Protein AF-A0A3B9DSR5-F1 (afdb_monomer)

Sequence (120 aa):
ERLARHYEIPGITGSGFQRVVYPDDRRRGVLGHGSILAMTSHANRTSPVLRGKWVLEVLLGSPPPPPPPDVPAFEETDEADEGRSLTVRERMEEHRSNPSCSSCHRFIDPIGLALDNYDV

Foldseek 3Di:
DVVCVVLVNPDDDDDDDDDDDRPDDCADDPLRDVVLQVVQQDPAWGDLQSQLQCCCVVVVVHHFDDDDPPDDDLDPCCDDPPNDGDDPVRSVVVVCVPVVSVVRCVRRRVRSVVSRVDID

Secondary structure (DSSP, 8-state):
-HHHHHTT-TT--SSS------SSSS--TTTT-HHHHHHTSBTTB--HHHHHHHIIIIISS-PPPPPPTTPPP-------GGG-PPPHHHHHHHHTTSHHHHHHHHHHHHHHHTTTTS--

Mean predicted aligned error: 6.58 Å

Structure (mmCIF, N/CA/C/O backbone):
data_AF-A0A3B9DSR5-F1
#
_entry.id   AF-A0A3B9DSR5-F1
#
loop_
_atom_site.group_PDB
_atom_site.id
_atom_site.type_symbol
_atom_site.label_atom_id
_atom_site.label_alt_id
_atom_site.label_comp_id
_atom_site.label_asym_id
_atom_site.label_entity_id
_atom_site.label_seq_id
_atom_site.pdbx_PDB_ins_code
_atom_site.Cartn_x
_atom_site.Cartn_y
_atom_site.Cartn_z
_atom_site.occupancy
_atom_site.B_iso_or_equiv
_atom_site.auth_seq_id
_atom_site.auth_comp_id
_atom_site.auth_asym_id
_atom_site.auth_atom_id
_atom_site.pdbx_PDB_model_num
ATOM 1 N N . GLU A 1 1 ? -5.692 2.697 22.928 1.00 90.69 1 GLU A N 1
ATOM 2 C CA . GLU A 1 1 ? -5.940 4.094 22.470 1.00 90.69 1 GLU A CA 1
ATOM 3 C C . GLU A 1 1 ? -5.164 4.561 21.228 1.00 90.69 1 GLU A C 1
ATOM 5 O O . GLU A 1 1 ? -5.789 5.120 20.339 1.00 90.69 1 GLU A O 1
ATOM 10 N N . ARG A 1 2 ? -3.830 4.387 21.125 1.00 90.56 2 ARG A N 1
ATOM 11 C CA . ARG A 1 2 ? -3.034 4.887 19.968 1.00 90.56 2 ARG A CA 1
ATOM 12 C C . ARG A 1 2 ? 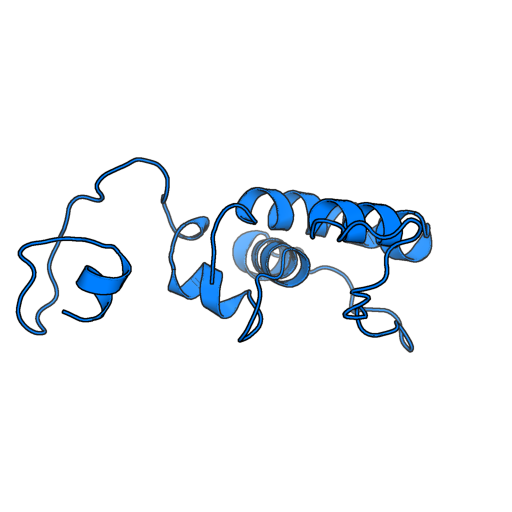-3.610 4.494 18.601 1.00 90.56 2 ARG A C 1
ATOM 14 O O . ARG A 1 2 ? -3.723 5.340 17.728 1.00 90.56 2 ARG A O 1
ATOM 21 N N . LEU A 1 3 ? -4.006 3.230 18.456 1.00 88.81 3 LEU A N 1
ATOM 22 C CA . LEU A 1 3 ? -4.593 2.707 17.223 1.00 88.81 3 LEU A CA 1
ATOM 23 C C . LEU A 1 3 ? -5.925 3.387 16.877 1.00 88.81 3 LEU A C 1
ATOM 25 O O . LEU A 1 3 ? -6.143 3.753 15.733 1.00 88.81 3 LEU A O 1
ATOM 29 N N . ALA A 1 4 ? -6.786 3.610 17.873 1.00 91.56 4 ALA A N 1
ATOM 30 C CA . ALA A 1 4 ? -8.058 4.296 17.669 1.00 91.56 4 ALA A CA 1
ATOM 31 C C . ALA A 1 4 ? -7.849 5.743 17.209 1.00 91.56 4 ALA A C 1
ATOM 33 O O . ALA A 1 4 ? -8.521 6.177 16.287 1.00 91.56 4 ALA A O 1
ATOM 34 N N . ARG A 1 5 ? -6.860 6.452 17.776 1.00 90.75 5 ARG A N 1
ATOM 35 C CA . ARG A 1 5 ? -6.474 7.792 17.304 1.00 90.75 5 ARG A CA 1
ATOM 36 C C . ARG A 1 5 ? -5.967 7.786 15.863 1.00 90.75 5 ARG A C 1
ATOM 38 O O . ARG A 1 5 ? -6.356 8.656 15.103 1.00 90.75 5 ARG A O 1
ATOM 45 N N . HIS A 1 6 ? -5.141 6.808 15.491 1.00 87.12 6 HIS A N 1
ATOM 46 C CA . HIS A 1 6 ? -4.643 6.674 14.118 1.00 87.12 6 HIS A CA 1
ATOM 47 C C . HIS A 1 6 ? -5.774 6.451 13.099 1.00 87.12 6 HIS A C 1
ATOM 49 O O . HIS A 1 6 ? -5.719 6.998 12.007 1.00 87.12 6 HIS A O 1
ATOM 55 N N . TYR A 1 7 ? -6.815 5.699 13.466 1.00 87.56 7 TYR A N 1
ATOM 56 C CA . TYR A 1 7 ? -7.998 5.487 12.621 1.00 87.56 7 TYR A CA 1
ATOM 57 C C . TYR A 1 7 ? -9.134 6.493 12.862 1.00 87.56 7 TYR A C 1
ATOM 59 O O . TYR A 1 7 ? -10.237 6.278 12.365 1.00 87.56 7 TYR A O 1
ATOM 67 N N . GLU A 1 8 ? -8.897 7.551 13.645 1.00 90.25 8 GLU A N 1
ATOM 68 C CA . GLU A 1 8 ? -9.893 8.584 13.972 1.00 90.25 8 GLU A CA 1
ATOM 69 C C . GLU A 1 8 ? -11.193 8.031 14.600 1.00 90.25 8 GLU A C 1
ATOM 71 O O . GLU A 1 8 ? -12.280 8.575 14.417 1.00 90.25 8 GLU A O 1
ATOM 76 N N . ILE A 1 9 ? -11.094 6.945 15.374 1.00 91.06 9 ILE A N 1
ATOM 77 C CA . ILE A 1 9 ? -12.232 6.296 16.041 1.00 91.06 9 ILE A CA 1
ATOM 78 C C . ILE A 1 9 ? -12.410 6.899 17.449 1.00 91.06 9 ILE A C 1
ATOM 80 O O . ILE A 1 9 ? -11.570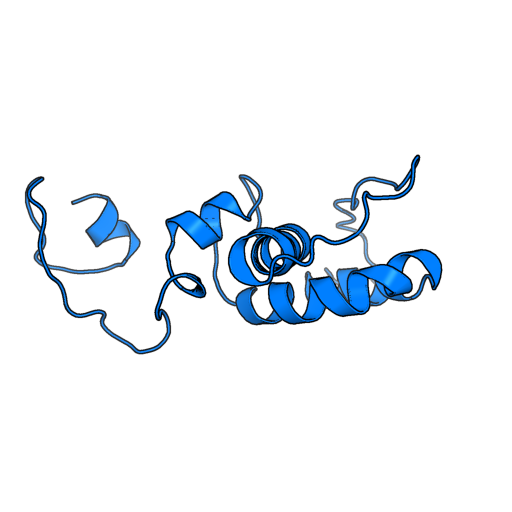 6.655 18.326 1.00 91.06 9 ILE A O 1
ATOM 84 N N . PRO A 1 10 ? -13.486 7.671 17.709 1.00 92.00 10 PRO A N 1
ATOM 85 C CA . PRO A 1 10 ? -13.706 8.316 19.000 1.00 92.00 10 PRO A CA 1
ATOM 86 C C . PRO A 1 10 ? -14.187 7.328 20.073 1.00 92.00 10 PRO A C 1
ATOM 88 O O . PRO A 1 10 ? -14.687 6.245 19.780 1.00 92.00 10 PRO A O 1
ATOM 91 N N . GLY A 1 11 ? -14.072 7.724 21.345 1.00 92.06 11 GLY A N 1
ATOM 92 C CA . GLY A 1 11 ? -14.678 7.000 22.473 1.00 92.06 11 GLY A CA 1
ATOM 93 C C . GLY A 1 11 ? -13.957 5.719 22.913 1.00 92.06 11 GLY A C 1
ATOM 94 O O . GLY A 1 11 ? -14.466 5.007 23.773 1.00 92.06 11 GLY A O 1
ATOM 95 N N . ILE A 1 12 ? -12.777 5.428 22.360 1.00 93.69 12 ILE A N 1
ATOM 96 C CA . ILE A 1 12 ? -11.977 4.247 22.704 1.00 93.69 12 ILE A CA 1
ATOM 97 C C . ILE A 1 12 ? -10.939 4.588 23.772 1.00 93.69 12 ILE A C 1
ATOM 99 O O . ILE A 1 12 ? -9.997 5.340 23.512 1.00 93.69 12 ILE A O 1
ATOM 103 N N . THR A 1 13 ? -11.078 3.981 24.950 1.00 93.88 13 THR A N 1
ATOM 104 C CA . THR A 1 13 ? -10.160 4.133 26.088 1.00 93.88 13 THR A CA 1
ATOM 105 C C . THR A 1 13 ? -9.619 2.785 26.570 1.00 93.88 13 THR A C 1
ATOM 107 O O . THR A 1 13 ? -10.244 1.735 26.389 1.00 93.88 13 THR A O 1
ATOM 110 N N . GLY A 1 14 ? -8.427 2.801 27.171 1.00 93.19 14 GLY A N 1
ATOM 111 C CA . GLY A 1 14 ? -7.773 1.611 27.723 1.00 93.19 14 GLY A CA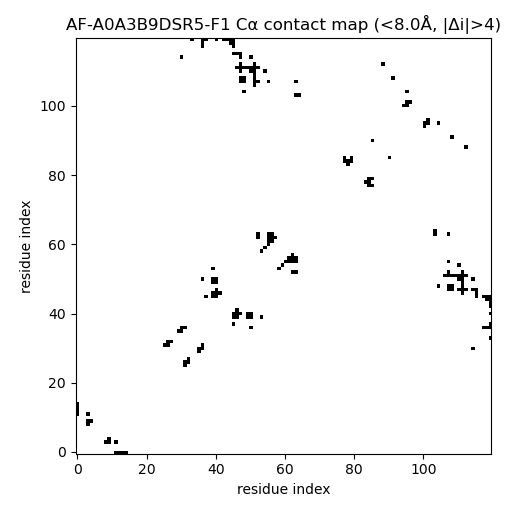 1
ATOM 112 C C . GLY A 1 14 ? -6.983 0.758 26.715 1.00 93.19 14 GLY A C 1
ATOM 113 O O . GLY A 1 14 ? -6.693 1.162 25.578 1.00 93.19 14 GLY A O 1
ATOM 114 N N . SER A 1 15 ? -6.568 -0.425 27.183 1.00 90.25 15 SER A N 1
ATOM 115 C CA . SER A 1 15 ? -5.675 -1.368 26.484 1.00 90.25 15 SER A CA 1
ATOM 116 C C . SER A 1 15 ? -6.328 -2.700 26.097 1.00 90.25 15 SER A C 1
ATOM 118 O O . SER A 1 15 ? -5.691 -3.513 25.431 1.00 90.25 15 SER A O 1
ATOM 120 N N . GLY A 1 16 ? -7.577 -2.938 26.507 1.00 93.00 16 GLY A N 1
ATOM 121 C CA . GLY A 1 16 ? -8.305 -4.160 26.172 1.00 93.00 16 GLY A CA 1
ATOM 122 C C . GLY A 1 16 ? -8.625 -4.262 24.680 1.00 93.00 16 GLY A C 1
ATOM 123 O O . GLY A 1 16 ? -8.764 -3.253 23.987 1.00 93.00 16 GLY A O 1
ATOM 124 N N . PHE A 1 17 ? -8.773 -5.491 24.185 1.00 91.81 17 PHE A N 1
ATOM 125 C CA . PHE A 1 17 ? -9.262 -5.731 22.830 1.00 91.81 17 PHE A CA 1
ATOM 126 C C . PHE A 1 17 ? -10.742 -5.348 22.737 1.00 91.81 17 PHE A C 1
ATOM 128 O O . PHE A 1 17 ? -11.556 -5.790 23.547 1.00 91.81 17 PHE A O 1
ATOM 135 N N . GLN A 1 18 ? -11.091 -4.518 21.757 1.00 91.50 18 GLN A N 1
ATOM 136 C CA . GLN A 1 18 ? -12.436 -3.972 21.602 1.00 91.50 18 GLN A CA 1
ATOM 137 C C . GLN A 1 18 ? -12.889 -4.100 20.153 1.00 91.50 18 GLN A C 1
ATOM 139 O O . GLN A 1 18 ? -12.157 -3.761 19.223 1.00 91.50 18 GLN A O 1
ATOM 144 N N . ARG A 1 19 ? -14.121 -4.580 19.965 1.00 91.56 19 ARG A N 1
ATOM 145 C CA . ARG A 1 19 ? -14.764 -4.598 18.653 1.00 91.56 19 ARG A CA 1
ATOM 146 C C . ARG A 1 19 ? -15.322 -3.211 18.353 1.00 91.56 19 ARG A C 1
ATOM 148 O O . ARG A 1 19 ? -16.095 -2.681 19.145 1.00 91.56 19 ARG A O 1
ATOM 155 N N . VAL A 1 20 ? -14.982 -2.681 17.186 1.00 90.12 20 VAL A N 1
ATOM 156 C CA . VAL A 1 20 ? -15.467 -1.392 16.682 1.00 90.12 20 VAL A CA 1
ATOM 157 C C . VAL A 1 20 ? -16.061 -1.569 15.291 1.00 90.12 20 VAL A C 1
ATOM 159 O O . VAL A 1 20 ? -15.683 -2.485 14.560 1.00 90.12 20 VAL A O 1
ATOM 162 N N . VAL A 1 21 ? -17.005 -0.703 14.934 1.00 88.38 21 VAL A N 1
ATOM 163 C CA . VAL A 1 21 ? -17.506 -0.591 13.562 1.00 88.38 21 VAL A CA 1
ATOM 164 C C . VAL A 1 21 ? -16.632 0.431 12.845 1.00 88.38 21 VAL A C 1
ATOM 166 O O . VAL A 1 21 ? -16.409 1.519 13.372 1.00 88.38 21 VAL A O 1
ATOM 169 N N . TYR A 1 22 ? -16.103 0.068 11.677 1.00 86.50 22 TYR A N 1
ATOM 170 C CA . TYR A 1 22 ? -15.328 1.001 10.863 1.00 86.50 22 TYR A CA 1
ATOM 171 C C . TYR A 1 22 ? -16.281 2.032 10.228 1.00 86.50 22 TYR A C 1
ATOM 173 O O . TYR A 1 22 ? -17.373 1.643 9.812 1.00 86.50 22 TYR A O 1
ATOM 181 N N . PRO A 1 23 ? -15.923 3.327 10.173 1.00 85.44 23 PRO A N 1
ATOM 182 C CA . PRO A 1 23 ? -16.853 4.391 9.776 1.00 85.44 23 PRO A CA 1
ATOM 183 C C . PRO A 1 23 ? -17.294 4.344 8.306 1.00 85.44 23 PRO A C 1
ATOM 185 O O . PRO A 1 23 ? -18.299 4.956 7.956 1.00 85.44 23 PRO A O 1
ATOM 188 N N . ASP A 1 24 ? -16.554 3.645 7.446 1.00 87.25 24 ASP A N 1
ATOM 189 C CA . ASP A 1 24 ? -16.815 3.578 6.011 1.00 87.25 24 ASP A CA 1
ATOM 190 C C . ASP A 1 24 ? -16.341 2.256 5.385 1.00 87.25 24 ASP A C 1
ATOM 192 O O . ASP A 1 24 ? -15.837 1.351 6.051 1.00 87.25 24 ASP A O 1
ATOM 196 N N . ASP A 1 25 ? -16.492 2.165 4.068 1.00 86.75 25 ASP A N 1
ATOM 197 C CA . ASP A 1 25 ? -16.145 0.989 3.278 1.00 86.75 25 ASP A CA 1
ATOM 198 C C . ASP A 1 25 ? -14.742 1.061 2.663 1.00 86.75 25 ASP A C 1
ATOM 200 O O . ASP A 1 25 ? -14.363 0.167 1.901 1.00 86.75 25 ASP A O 1
ATOM 204 N N . ARG A 1 26 ? -13.958 2.103 2.986 1.00 85.50 26 ARG A N 1
ATOM 205 C CA . ARG A 1 26 ? -12.636 2.323 2.388 1.00 85.50 26 ARG A CA 1
ATOM 206 C C . ARG A 1 26 ? -11.647 1.253 2.798 1.00 85.50 26 ARG A C 1
ATOM 208 O O . ARG A 1 26 ? -10.706 1.054 2.063 1.00 85.50 26 ARG A O 1
ATOM 215 N N . ARG A 1 27 ? -11.790 0.586 3.945 1.00 87.00 27 ARG A N 1
ATOM 216 C CA . ARG A 1 27 ? -10.865 -0.480 4.374 1.00 87.00 27 ARG A CA 1
ATOM 217 C C . ARG A 1 27 ? -11.627 -1.766 4.621 1.00 87.00 27 ARG A C 1
ATOM 219 O O . ARG A 1 27 ? -12.535 -1.816 5.446 1.00 87.00 27 ARG A O 1
ATOM 226 N N . ARG A 1 28 ? -11.240 -2.830 3.916 1.00 86.25 28 ARG A N 1
ATOM 227 C CA . ARG A 1 28 ? -11.848 -4.156 4.056 1.00 86.25 28 ARG A CA 1
ATOM 228 C C . ARG A 1 28 ? -10.792 -5.254 3.972 1.00 86.25 28 ARG A C 1
ATOM 230 O O . ARG A 1 28 ? -9.867 -5.188 3.164 1.00 86.25 28 ARG A O 1
ATOM 237 N N . GLY A 1 29 ? -10.975 -6.286 4.793 1.00 90.19 29 GLY A N 1
ATOM 238 C CA . GLY A 1 29 ? -10.140 -7.486 4.789 1.00 90.19 29 GLY A CA 1
ATOM 239 C C . GLY A 1 29 ? -8.660 -7.215 5.068 1.00 90.19 29 GLY A C 1
ATOM 240 O O . GLY A 1 29 ? -8.286 -6.210 5.667 1.00 90.19 29 GLY A O 1
ATOM 241 N N . VAL A 1 30 ? -7.816 -8.146 4.623 1.00 92.69 30 VAL A N 1
ATOM 242 C CA . VAL A 1 30 ? -6.363 -8.111 4.853 1.00 92.69 30 VAL A CA 1
ATOM 243 C C . VAL A 1 30 ? -5.683 -6.998 4.048 1.00 92.69 30 VAL A C 1
ATOM 245 O O . VAL A 1 30 ? -4.775 -6.350 4.555 1.00 92.69 30 VAL A O 1
ATOM 248 N N . LEU A 1 31 ? -6.155 -6.727 2.826 1.00 91.50 31 LEU A N 1
ATOM 249 C CA . LEU A 1 31 ? -5.564 -5.716 1.940 1.00 91.50 31 LEU A CA 1
ATOM 250 C C . LEU A 1 31 ? -5.761 -4.279 2.446 1.00 91.50 31 LEU A C 1
ATOM 252 O O . LEU A 1 31 ? -4.932 -3.422 2.172 1.00 91.50 31 LEU A O 1
ATOM 256 N N . GLY A 1 32 ? -6.832 -4.018 3.203 1.00 89.88 32 GLY A N 1
ATOM 257 C CA . GLY A 1 32 ? -7.075 -2.721 3.841 1.00 89.88 32 GLY A CA 1
ATOM 258 C C . GLY A 1 32 ? -6.485 -2.589 5.249 1.00 89.88 32 GLY A C 1
ATOM 259 O O . GLY A 1 32 ? -6.736 -1.585 5.914 1.00 89.88 32 GLY A O 1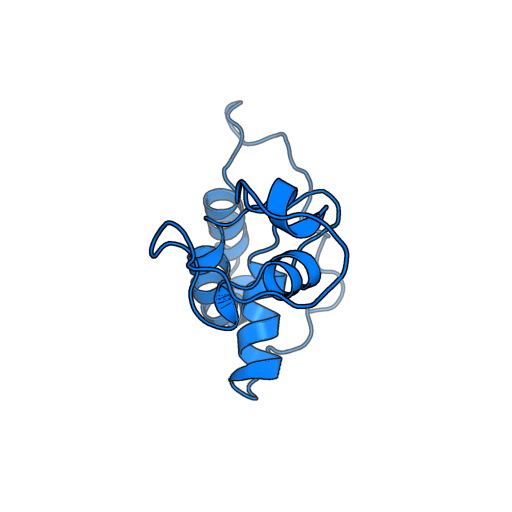
ATOM 260 N N . HIS A 1 33 ? -5.764 -3.598 5.748 1.00 90.25 33 HIS A N 1
ATOM 261 C CA . HIS A 1 33 ? -5.264 -3.607 7.120 1.00 90.25 33 HIS A CA 1
ATOM 262 C C . HIS A 1 33 ? -3.989 -2.759 7.251 1.00 90.25 33 HIS A C 1
ATOM 264 O O . HIS A 1 33 ? -2.994 -3.030 6.580 1.00 90.25 33 HIS A O 1
ATOM 270 N N . GLY A 1 34 ? -3.975 -1.779 8.165 1.00 89.38 34 GLY A N 1
ATOM 271 C CA . GLY A 1 34 ? -2.866 -0.819 8.293 1.00 89.38 34 GLY A CA 1
ATOM 272 C C . GLY A 1 34 ? -1.493 -1.459 8.511 1.00 89.38 34 GLY A C 1
ATOM 273 O O . GLY A 1 34 ? -0.518 -1.016 7.926 1.00 89.38 34 GLY A O 1
ATOM 274 N N . SER A 1 35 ? -1.397 -2.561 9.265 1.00 90.19 35 SER A N 1
ATOM 275 C CA . SER A 1 35 ? -0.109 -3.264 9.418 1.00 90.19 35 SER A CA 1
ATOM 276 C C . SER A 1 35 ? 0.415 -3.886 8.122 1.00 90.19 35 SER A C 1
ATOM 278 O O . SER A 1 35 ? 1.627 -3.953 7.950 1.00 90.19 35 SER A O 1
ATOM 280 N N . ILE A 1 36 ? -0.464 -4.344 7.223 1.00 93.69 36 ILE A N 1
ATOM 281 C CA . ILE A 1 36 ? -0.057 -4.886 5.921 1.00 93.69 36 ILE A CA 1
ATOM 282 C C . ILE A 1 36 ? 0.387 -3.738 5.021 1.00 93.69 36 ILE A C 1
ATOM 284 O O . ILE A 1 36 ? 1.461 -3.810 4.428 1.00 93.69 36 ILE A O 1
ATOM 288 N N . LEU A 1 37 ? -0.389 -2.653 4.985 1.00 92.31 37 LEU A N 1
ATOM 289 C CA . LEU A 1 37 ? -0.060 -1.446 4.226 1.00 92.31 37 LEU A CA 1
ATOM 290 C C . LEU A 1 37 ? 1.287 -0.846 4.666 1.00 92.31 37 LEU A C 1
ATOM 292 O O . LEU A 1 37 ? 2.121 -0.549 3.814 1.00 92.31 37 LEU A O 1
ATOM 296 N N . ALA A 1 38 ? 1.544 -0.766 5.974 1.00 91.50 38 ALA A N 1
ATOM 297 C CA . ALA A 1 38 ? 2.804 -0.273 6.530 1.00 91.50 38 ALA A CA 1
ATOM 298 C C . ALA A 1 38 ? 3.981 -1.232 6.269 1.00 91.50 38 ALA A C 1
ATOM 300 O O . ALA A 1 38 ? 5.041 -0.799 5.829 1.00 91.50 38 ALA A O 1
ATOM 301 N N . MET A 1 39 ? 3.798 -2.543 6.481 1.00 93.56 39 MET A N 1
ATOM 302 C CA . MET A 1 39 ? 4.831 -3.564 6.223 1.00 93.56 39 MET A CA 1
ATOM 303 C C . MET A 1 39 ? 5.286 -3.583 4.759 1.00 93.56 39 MET A C 1
ATOM 305 O O . MET A 1 39 ? 6.433 -3.907 4.465 1.00 93.56 39 MET A O 1
ATOM 309 N N . THR A 1 40 ? 4.379 -3.254 3.844 1.00 94.06 40 THR A N 1
ATOM 310 C CA . THR A 1 40 ? 4.618 -3.260 2.395 1.00 94.06 40 THR A CA 1
ATOM 311 C C . THR A 1 40 ? 4.958 -1.872 1.846 1.00 94.06 40 THR A C 1
ATOM 313 O O . THR A 1 40 ? 4.843 -1.629 0.648 1.00 94.06 40 THR A O 1
ATOM 316 N N . SER A 1 41 ? 5.390 -0.957 2.712 1.00 91.25 41 SER A N 1
ATOM 317 C CA . SER A 1 41 ? 5.805 0.402 2.362 1.00 91.25 41 SER A CA 1
ATOM 318 C C . SER A 1 41 ? 7.221 0.688 2.873 1.00 91.25 41 SER A C 1
ATOM 320 O O . SER A 1 41 ? 7.791 -0.083 3.647 1.00 91.25 41 SER A O 1
ATOM 322 N N . HIS A 1 42 ? 7.815 1.792 2.422 1.00 88.25 42 HIS A N 1
ATOM 323 C CA . HIS A 1 42 ? 9.040 2.318 3.022 1.00 88.25 42 HIS A CA 1
ATOM 324 C C . HIS A 1 42 ? 8.698 3.186 4.240 1.00 88.25 42 HIS A C 1
ATOM 326 O O . HIS A 1 42 ? 7.552 3.582 4.431 1.00 88.25 42 HIS A O 1
ATOM 332 N N . ALA A 1 43 ? 9.700 3.524 5.055 1.00 85.38 43 ALA A N 1
ATOM 333 C CA . ALA A 1 43 ? 9.492 4.309 6.274 1.00 85.38 43 ALA A CA 1
ATOM 334 C C . ALA A 1 43 ? 8.887 5.706 6.023 1.00 85.38 43 ALA A C 1
ATOM 336 O O . ALA A 1 43 ? 8.225 6.247 6.901 1.00 85.38 43 ALA A O 1
ATOM 337 N N . ASN A 1 44 ? 9.132 6.288 4.846 1.00 82.69 44 ASN A N 1
ATOM 338 C CA . ASN A 1 44 ? 8.736 7.650 4.482 1.00 82.69 44 ASN A CA 1
ATOM 339 C C . ASN A 1 44 ? 7.770 7.726 3.286 1.00 82.69 44 ASN A C 1
ATOM 341 O O . ASN A 1 44 ? 7.389 8.830 2.907 1.00 82.69 44 ASN A O 1
ATOM 345 N N . ARG A 1 45 ? 7.414 6.598 2.652 1.00 82.62 45 ARG A N 1
ATOM 346 C CA . ARG A 1 45 ? 6.578 6.585 1.439 1.00 82.62 45 ARG A CA 1
ATOM 347 C C . ARG A 1 45 ? 5.919 5.233 1.187 1.00 82.62 45 ARG A C 1
ATOM 349 O O . ARG A 1 45 ? 6.454 4.188 1.565 1.00 82.62 45 ARG A O 1
ATOM 356 N N . THR A 1 46 ? 4.803 5.249 0.463 1.00 87.75 46 THR A N 1
ATOM 357 C CA . THR A 1 46 ? 4.170 4.033 -0.062 1.00 87.75 46 THR A CA 1
ATOM 358 C C . THR A 1 46 ? 5.083 3.329 -1.073 1.00 87.75 46 THR A C 1
ATOM 360 O O . THR A 1 46 ? 6.019 3.914 -1.624 1.00 87.75 46 THR A O 1
ATOM 363 N N . SER A 1 47 ? 4.847 2.036 -1.303 1.00 90.69 47 SER A N 1
ATOM 364 C CA . SER A 1 47 ? 5.565 1.275 -2.330 1.00 90.69 47 SER A CA 1
ATOM 365 C C . SER A 1 47 ? 4.620 0.321 -3.057 1.00 90.69 47 SER A C 1
ATOM 367 O O . SER A 1 47 ? 4.390 -0.801 -2.594 1.00 90.69 47 SER A O 1
ATOM 369 N N . PRO A 1 48 ? 4.072 0.726 -4.217 1.00 91.25 48 PRO A N 1
ATOM 370 C CA . PRO A 1 48 ? 3.256 -0.160 -5.043 1.00 91.25 48 PRO A CA 1
ATOM 371 C C . PRO A 1 48 ? 3.989 -1.452 -5.416 1.00 91.25 48 PRO A C 1
ATOM 373 O O . PRO A 1 48 ? 3.394 -2.525 -5.409 1.00 91.25 48 PRO A O 1
ATOM 376 N N . VAL A 1 49 ? 5.297 -1.380 -5.668 1.00 91.44 49 VAL A N 1
ATOM 377 C CA . VAL A 1 49 ? 6.104 -2.555 -6.020 1.00 91.44 49 VAL A CA 1
ATOM 378 C C . VAL A 1 49 ? 6.145 -3.563 -4.867 1.00 91.44 49 VAL A C 1
ATOM 380 O O . VAL A 1 49 ? 5.874 -4.746 -5.079 1.00 91.44 49 VAL A O 1
ATOM 383 N N . LEU A 1 50 ? 6.418 -3.115 -3.634 1.00 92.56 50 LEU A N 1
ATOM 384 C CA . LEU A 1 50 ? 6.437 -4.003 -2.465 1.00 92.56 50 LEU A CA 1
ATOM 385 C C . LEU A 1 50 ? 5.038 -4.535 -2.125 1.00 92.56 50 LEU A C 1
ATOM 387 O O . LEU A 1 50 ? 4.905 -5.719 -1.812 1.00 92.56 50 LEU A O 1
ATOM 391 N N . ARG A 1 51 ? 3.995 -3.704 -2.251 1.00 94.38 51 ARG A N 1
ATOM 392 C CA . ARG A 1 51 ? 2.587 -4.113 -2.080 1.00 94.38 51 ARG A CA 1
ATOM 393 C C . ARG A 1 51 ? 2.194 -5.207 -3.068 1.00 94.38 51 ARG A C 1
ATOM 395 O O . ARG A 1 51 ? 1.717 -6.265 -2.661 1.00 94.38 51 ARG A O 1
ATOM 402 N N . GLY A 1 52 ? 2.430 -4.976 -4.358 1.00 94.75 52 GLY A N 1
ATOM 403 C CA . GLY A 1 52 ? 2.120 -5.931 -5.421 1.00 94.75 52 GLY A CA 1
ATOM 404 C C . GLY A 1 52 ? 2.895 -7.237 -5.261 1.00 94.75 52 GLY A C 1
ATOM 405 O O . GLY A 1 52 ? 2.306 -8.317 -5.336 1.00 94.75 52 GLY A O 1
ATOM 406 N N . LYS A 1 53 ? 4.196 -7.146 -4.949 1.00 95.06 53 LYS A N 1
ATOM 407 C CA . LYS A 1 53 ? 5.038 -8.312 -4.660 1.00 95.06 53 LYS A CA 1
ATOM 408 C C . 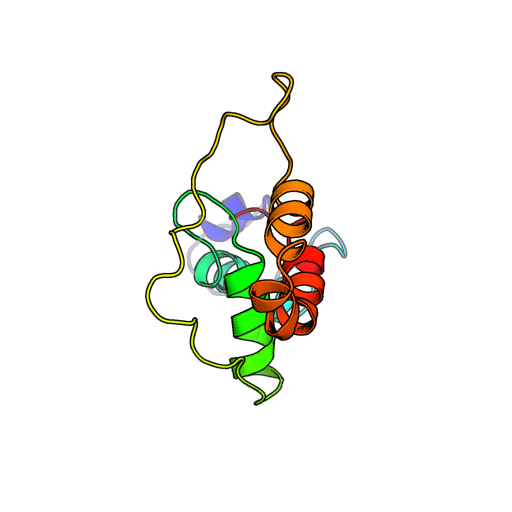LYS A 1 53 ? 4.473 -9.128 -3.500 1.00 95.06 53 LYS A C 1
ATOM 410 O O . LYS A 1 53 ? 4.343 -10.339 -3.634 1.00 95.06 53 LYS A O 1
ATOM 415 N N . TRP A 1 54 ? 4.121 -8.481 -2.388 1.00 96.25 54 TRP A N 1
ATOM 416 C CA . TRP A 1 54 ? 3.583 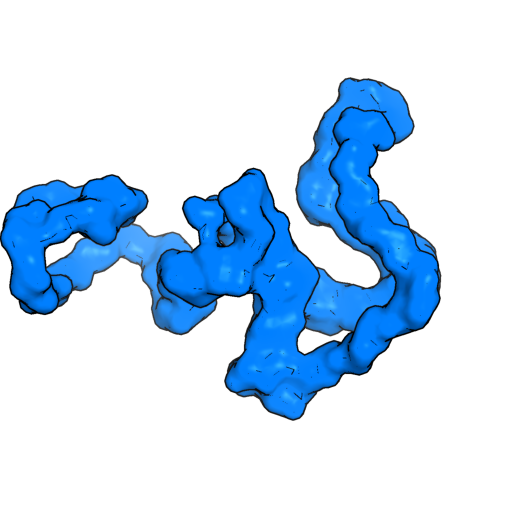-9.169 -1.215 1.00 96.25 54 TRP A CA 1
ATOM 417 C C . TRP A 1 54 ? 2.288 -9.919 -1.537 1.00 96.25 54 TRP A C 1
ATOM 419 O O . TRP A 1 54 ? 2.136 -11.066 -1.130 1.00 96.25 54 TRP A O 1
ATOM 429 N N . VAL A 1 55 ? 1.384 -9.328 -2.324 1.00 96.12 55 VAL A N 1
ATOM 430 C CA . VAL A 1 55 ? 0.162 -10.024 -2.763 1.00 96.12 55 VAL A CA 1
ATOM 431 C C . VAL A 1 55 ? 0.502 -11.252 -3.612 1.00 96.12 55 VAL A C 1
ATOM 433 O O . VAL A 1 55 ? -0.017 -12.338 -3.352 1.00 96.12 55 VAL A O 1
ATOM 436 N N . LEU A 1 56 ? 1.383 -11.102 -4.602 1.00 96.00 56 LEU A N 1
ATOM 437 C CA . LEU A 1 56 ? 1.791 -12.199 -5.484 1.00 96.00 56 LEU A CA 1
ATOM 438 C C . LEU A 1 56 ? 2.456 -13.349 -4.716 1.00 96.00 56 LEU A C 1
ATOM 440 O O . LEU A 1 56 ? 2.144 -14.515 -4.946 1.00 96.00 56 LEU A O 1
ATOM 444 N N . GLU A 1 57 ? 3.343 -13.019 -3.784 1.00 95.94 57 GLU A N 1
ATOM 445 C CA . GLU A 1 57 ? 4.126 -13.981 -3.013 1.00 95.94 57 GLU A CA 1
ATOM 446 C C . GLU A 1 57 ? 3.303 -14.644 -1.902 1.00 95.94 57 GLU A C 1
ATOM 448 O O . GLU A 1 57 ? 3.250 -15.869 -1.818 1.00 95.94 57 GLU A O 1
ATOM 453 N N . VAL A 1 58 ? 2.635 -13.847 -1.067 1.00 96.62 58 VAL A N 1
ATO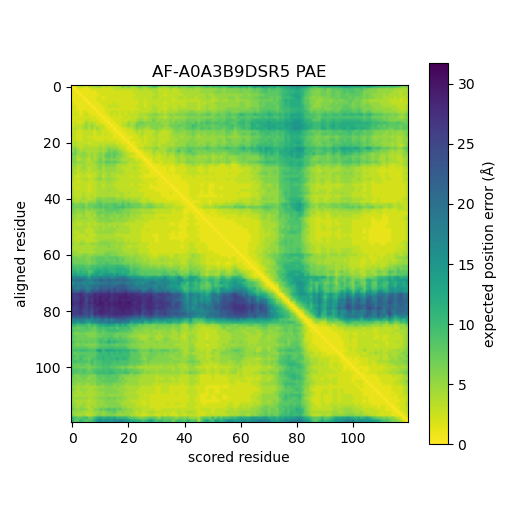M 454 C CA . VAL A 1 58 ? 2.010 -14.323 0.176 1.00 96.62 58 VAL A CA 1
ATOM 455 C C . VAL A 1 58 ? 0.579 -14.799 -0.044 1.00 96.62 58 VAL A C 1
ATOM 457 O O . VAL A 1 58 ? 0.154 -15.755 0.602 1.00 96.62 58 VAL A O 1
ATOM 460 N N . LEU A 1 59 ? -0.176 -14.155 -0.940 1.00 95.50 59 LEU A N 1
ATOM 461 C CA . LEU A 1 59 ? -1.580 -14.510 -1.172 1.00 95.50 59 LEU A CA 1
ATOM 462 C C . LEU A 1 59 ? -1.768 -15.430 -2.379 1.00 95.50 59 LEU A C 1
ATOM 464 O O . LEU A 1 59 ? -2.616 -16.317 -2.331 1.00 95.50 59 LEU A O 1
ATOM 468 N N . LEU A 1 60 ? -1.005 -15.218 -3.455 1.00 95.88 60 LEU A N 1
ATOM 469 C CA . LEU A 1 60 ? -1.200 -15.930 -4.726 1.00 95.88 60 LEU A CA 1
ATOM 470 C C . LEU A 1 60 ? -0.184 -17.055 -4.975 1.00 95.88 60 LEU A C 1
ATOM 472 O O . LEU A 1 60 ? -0.321 -17.783 -5.958 1.00 95.88 60 LEU A O 1
ATOM 476 N N . GLY A 1 61 ? 0.833 -17.207 -4.120 1.00 96.19 61 GLY A N 1
ATOM 477 C CA . GLY A 1 61 ? 1.847 -18.262 -4.244 1.00 96.19 61 GLY A CA 1
ATOM 478 C C . GLY A 1 61 ? 2.637 -18.215 -5.557 1.00 96.19 61 GLY A C 1
ATOM 479 O O . GLY A 1 61 ? 3.156 -19.233 -6.005 1.00 96.19 61 GLY A O 1
ATOM 480 N N . SER A 1 62 ? 2.696 -17.045 -6.192 1.00 94.94 62 SER A N 1
ATOM 481 C CA . SER A 1 62 ? 3.317 -16.816 -7.498 1.00 94.94 62 SER A CA 1
ATOM 482 C C . SER A 1 62 ? 4.321 -15.666 -7.389 1.00 94.94 62 SER A C 1
ATOM 484 O O . SER A 1 62 ? 4.086 -14.596 -7.955 1.00 94.94 62 SER A O 1
ATOM 486 N N . PRO A 1 63 ? 5.410 -15.835 -6.611 1.00 93.00 63 PRO A N 1
ATOM 487 C CA . PRO A 1 63 ? 6.359 -14.758 -6.367 1.00 93.00 63 PRO A CA 1
ATOM 488 C C . PRO A 1 63 ? 6.961 -14.261 -7.690 1.00 93.00 63 PRO A C 1
ATOM 490 O O . PRO A 1 63 ? 7.302 -15.079 -8.552 1.00 93.00 63 PRO A O 1
ATOM 493 N N . PRO A 1 64 ? 7.110 -12.936 -7.874 1.00 89.06 64 PRO A N 1
ATOM 494 C CA . PRO A 1 64 ? 7.809 -12.415 -9.039 1.00 89.06 64 PRO A CA 1
ATOM 495 C C . PRO A 1 64 ? 9.278 -12.876 -9.026 1.00 89.06 64 PRO A C 1
ATOM 497 O O . PRO A 1 64 ? 9.831 -13.137 -7.950 1.00 89.06 64 PRO A O 1
ATOM 500 N N . PRO A 1 65 ? 9.932 -12.970 -10.198 1.00 87.31 65 PRO A N 1
ATOM 501 C CA . PRO A 1 65 ? 11.347 -13.316 -10.260 1.00 87.31 65 PRO A CA 1
ATOM 502 C C . PRO A 1 65 ? 12.193 -12.281 -9.498 1.00 87.31 65 PRO A C 1
ATOM 504 O O . PRO A 1 65 ? 11.768 -11.131 -9.337 1.00 87.31 65 PRO A O 1
ATOM 507 N N . PRO A 1 66 ? 13.391 -12.666 -9.022 1.00 84.12 66 PRO A N 1
ATOM 508 C CA . PRO A 1 66 ? 14.295 -11.719 -8.384 1.00 84.12 66 PRO A CA 1
ATOM 509 C C . PRO A 1 66 ? 14.635 -10.570 -9.349 1.00 84.12 66 PRO A C 1
ATOM 511 O O . PRO A 1 66 ? 14.689 -10.792 -10.564 1.00 84.12 66 PRO A O 1
ATOM 514 N N . PRO A 1 67 ? 14.868 -9.350 -8.831 1.00 79.56 67 PRO A N 1
ATOM 515 C CA . PRO A 1 67 ? 15.278 -8.235 -9.670 1.00 79.56 67 PRO A CA 1
ATOM 516 C C . PRO A 1 67 ? 16.601 -8.572 -10.382 1.00 79.56 67 PRO A C 1
ATOM 518 O O . PRO A 1 67 ? 17.457 -9.234 -9.783 1.00 79.56 67 PRO A O 1
ATOM 521 N N . PRO A 1 68 ? 16.788 -8.134 -11.640 1.00 79.94 68 PRO A N 1
ATOM 522 C CA . PRO A 1 68 ? 18.072 -8.251 -12.321 1.00 79.94 68 PRO A CA 1
ATOM 523 C C . PRO A 1 68 ? 19.218 -7.624 -11.503 1.00 79.94 68 PRO A C 1
ATOM 525 O O . PRO A 1 68 ? 18.980 -6.689 -10.732 1.00 79.94 68 PRO A O 1
ATOM 528 N N . PRO A 1 69 ? 20.463 -8.111 -11.660 1.00 74.62 69 PRO A N 1
ATOM 529 C CA . PRO A 1 69 ? 21.625 -7.417 -11.114 1.00 74.62 69 PRO A CA 1
ATOM 530 C C . PRO A 1 69 ? 21.734 -6.011 -11.729 1.00 74.62 69 PRO A C 1
ATOM 532 O O . PRO A 1 69 ? 21.313 -5.796 -12.864 1.00 74.62 69 PRO A O 1
ATOM 535 N N . ASP A 1 70 ? 22.282 -5.063 -10.967 1.00 69.69 70 ASP A N 1
ATOM 536 C CA . ASP A 1 70 ? 22.559 -3.682 -11.397 1.00 69.69 70 ASP A CA 1
ATOM 537 C C . ASP A 1 70 ? 21.336 -2.836 -11.802 1.00 69.69 70 ASP A C 1
ATOM 539 O O . ASP A 1 70 ? 21.464 -1.854 -12.534 1.00 69.69 70 ASP A O 1
ATOM 543 N N . VAL A 1 71 ? 20.137 -3.163 -11.301 1.00 65.81 71 VAL A N 1
ATOM 544 C CA . VAL A 1 71 ? 18.986 -2.257 -11.432 1.00 65.81 71 VAL A CA 1
ATOM 545 C C . VAL A 1 71 ? 19.235 -1.025 -10.556 1.00 65.81 71 VAL A C 1
ATOM 547 O O . VAL A 1 71 ? 19.415 -1.184 -9.343 1.00 65.81 71 VAL A O 1
ATOM 550 N N . PRO A 1 72 ? 19.245 0.196 -11.126 1.00 63.59 72 PRO A N 1
ATOM 551 C CA . PRO A 1 72 ? 19.385 1.407 -10.332 1.00 63.59 72 PRO A CA 1
ATOM 552 C C . PRO A 1 72 ? 18.259 1.466 -9.298 1.00 63.59 72 PRO A C 1
ATOM 554 O O . PRO A 1 72 ? 17.114 1.097 -9.579 1.00 63.59 72 PRO A O 1
ATOM 557 N N . ALA A 1 73 ? 18.585 1.913 -8.083 1.00 60.91 73 ALA A N 1
ATOM 558 C CA . ALA A 1 73 ? 17.552 2.226 -7.108 1.00 60.91 73 ALA A CA 1
ATOM 559 C C . ALA A 1 73 ? 16.570 3.206 -7.756 1.00 60.91 73 ALA A C 1
ATOM 561 O O . ALA A 1 73 ? 16.986 4.063 -8.529 1.00 60.91 73 ALA A O 1
ATOM 562 N N . PHE A 1 74 ? 15.277 3.061 -7.462 1.00 59.09 74 PHE A N 1
ATOM 563 C CA . PHE A 1 74 ? 14.277 4.011 -7.935 1.00 59.09 74 PHE A CA 1
ATOM 564 C C . PHE A 1 74 ? 14.656 5.380 -7.376 1.00 59.09 74 PHE A C 1
ATOM 566 O O . PHE A 1 74 ? 14.476 5.620 -6.175 1.00 59.09 74 PHE A O 1
ATOM 573 N N . GLU A 1 75 ? 15.279 6.204 -8.217 1.00 51.53 75 GLU A N 1
ATOM 574 C CA . GLU A 1 75 ? 15.811 7.485 -7.802 1.00 51.53 75 GLU A CA 1
ATOM 575 C C . GLU A 1 75 ? 14.648 8.311 -7.249 1.00 51.53 75 GLU A C 1
ATOM 577 O O . GLU A 1 75 ? 13.525 8.306 -7.766 1.00 51.53 75 GLU A O 1
ATOM 582 N N . GLU A 1 76 ? 14.901 8.998 -6.142 1.00 50.56 76 GLU A N 1
ATOM 583 C CA . GLU A 1 76 ? 14.104 10.153 -5.746 1.00 50.56 76 GLU A CA 1
ATOM 584 C C . GLU A 1 76 ? 14.432 11.279 -6.732 1.00 50.56 76 GLU A C 1
ATOM 586 O O . GLU A 1 76 ? 15.036 12.281 -6.374 1.00 50.56 76 GLU A O 1
ATOM 591 N N . THR A 1 77 ? 14.126 11.084 -8.016 1.00 45.44 77 THR A N 1
ATOM 592 C CA . THR A 1 77 ? 14.197 12.163 -8.995 1.00 45.44 77 THR A CA 1
ATOM 593 C C . THR A 1 77 ? 13.003 13.062 -8.720 1.00 45.44 77 THR A C 1
ATOM 595 O O . THR A 1 77 ? 11.912 12.882 -9.263 1.00 45.44 77 THR A O 1
ATOM 598 N N . ASP A 1 78 ? 13.220 14.024 -7.826 1.00 45.50 78 ASP A N 1
ATOM 599 C CA . ASP A 1 78 ? 12.402 15.233 -7.701 1.00 45.50 78 ASP A CA 1
ATOM 600 C C . ASP A 1 78 ? 12.442 16.077 -8.992 1.00 45.50 78 ASP A C 1
ATOM 602 O O . ASP A 1 78 ? 11.665 17.016 -9.158 1.00 45.50 78 ASP A O 1
ATOM 606 N N . GLU A 1 79 ? 13.313 15.723 -9.937 1.00 45.91 79 GLU A N 1
ATOM 607 C CA . GLU A 1 79 ? 13.448 16.364 -11.234 1.00 45.91 79 GLU A CA 1
ATOM 608 C C . GLU A 1 79 ? 12.749 15.520 -12.300 1.00 45.91 79 GLU A C 1
ATOM 610 O O . GLU A 1 79 ? 13.305 14.567 -12.840 1.00 45.91 79 GLU A O 1
ATOM 615 N N . ALA A 1 80 ? 11.496 15.861 -12.590 1.00 50.41 80 ALA A N 1
ATOM 616 C CA . ALA A 1 80 ? 10.915 15.503 -13.872 1.00 50.41 80 ALA A CA 1
ATOM 617 C C . ALA A 1 80 ? 11.387 16.495 -14.935 1.00 50.41 80 ALA A C 1
ATOM 619 O O . ALA A 1 80 ? 11.574 17.686 -14.647 1.00 50.41 80 ALA A O 1
ATOM 620 N N . ASP A 1 81 ? 11.463 16.020 -16.175 1.00 55.44 81 ASP A N 1
ATOM 621 C CA . ASP A 1 81 ? 11.406 16.889 -17.344 1.00 55.44 81 ASP A CA 1
ATOM 622 C C . ASP A 1 81 ? 10.245 17.893 -17.165 1.00 55.44 81 ASP A C 1
ATOM 624 O O . ASP A 1 81 ? 9.132 17.527 -16.785 1.00 55.44 81 ASP A O 1
ATOM 628 N N . GLU A 1 82 ? 10.520 19.179 -17.402 1.00 55.31 82 GLU A N 1
ATOM 629 C CA . GLU A 1 82 ? 9.539 20.283 -17.397 1.00 55.31 82 GLU A CA 1
ATOM 630 C C . GLU A 1 82 ? 9.064 20.826 -16.026 1.00 55.31 82 GLU A C 1
ATOM 632 O O . GLU A 1 82 ? 8.118 21.616 -15.971 1.00 55.31 82 GLU A O 1
ATOM 637 N N . GLY A 1 83 ? 9.728 20.502 -14.909 1.00 63.31 83 GLY A N 1
ATOM 638 C CA . GLY A 1 83 ? 9.526 21.219 -13.632 1.00 63.31 83 GLY A CA 1
ATOM 639 C C . GLY A 1 83 ? 8.228 20.890 -12.875 1.00 63.31 83 GLY A C 1
ATOM 640 O O . GLY A 1 83 ? 7.836 21.629 -11.967 1.00 63.31 83 GLY A O 1
ATOM 641 N N . ARG A 1 84 ? 7.563 19.780 -13.219 1.00 74.19 84 ARG A N 1
ATOM 642 C CA . ARG A 1 84 ? 6.413 19.222 -12.485 1.00 74.19 84 ARG A CA 1
ATOM 643 C C . ARG A 1 84 ? 6.826 17.961 -11.729 1.00 74.19 84 ARG A C 1
ATOM 645 O O . ARG A 1 84 ? 7.394 17.065 -12.326 1.00 74.19 84 ARG A O 1
ATOM 652 N N . SER A 1 85 ? 6.453 17.809 -10.459 1.00 70.88 85 SER A N 1
ATOM 653 C CA . SER A 1 85 ? 6.658 16.535 -9.758 1.00 70.88 85 SER A CA 1
ATOM 654 C C . SER A 1 85 ? 5.730 15.439 -10.302 1.00 70.88 85 SER A C 1
ATOM 656 O O . SER A 1 85 ? 4.509 15.609 -10.380 1.00 70.88 85 SER A O 1
ATOM 658 N N . LEU A 1 86 ? 6.304 14.296 -10.684 1.00 76.69 86 LEU A N 1
ATOM 659 C CA . LEU A 1 86 ? 5.540 13.142 -11.155 1.00 76.69 86 LEU A CA 1
ATOM 660 C C . LEU A 1 86 ? 4.926 12.368 -9.981 1.00 76.69 86 LEU A C 1
ATOM 662 O O . LEU A 1 86 ? 5.584 12.058 -8.975 1.00 76.69 86 LEU A O 1
ATOM 666 N N . THR A 1 87 ? 3.667 11.969 -10.140 1.00 80.38 87 THR A N 1
ATOM 667 C CA . THR A 1 87 ? 3.022 11.016 -9.231 1.00 80.38 87 THR A CA 1
ATOM 668 C C . THR A 1 87 ? 3.751 9.669 -9.254 1.00 80.38 87 THR A C 1
ATOM 670 O O . THR A 1 87 ? 4.460 9.335 -10.204 1.00 80.38 87 THR A O 1
ATOM 673 N N . VAL A 1 88 ? 3.567 8.852 -8.210 1.00 79.94 88 VAL A N 1
ATOM 674 C CA . VAL A 1 88 ? 4.146 7.495 -8.154 1.00 79.94 88 VAL A CA 1
ATOM 675 C C . VAL A 1 88 ? 3.733 6.671 -9.378 1.00 79.94 88 VAL A C 1
ATOM 677 O O . VAL A 1 88 ? 4.562 5.989 -9.974 1.00 79.94 88 VAL A O 1
ATOM 680 N N . ARG A 1 89 ? 2.467 6.789 -9.800 1.00 83.31 89 ARG A N 1
ATOM 681 C CA . ARG A 1 89 ? 1.947 6.130 -11.002 1.00 83.31 89 ARG A CA 1
ATOM 682 C C . ARG A 1 89 ? 2.689 6.558 -12.266 1.00 83.31 89 ARG A C 1
ATOM 684 O O . ARG A 1 89 ? 3.133 5.682 -13.000 1.00 83.31 89 ARG A O 1
ATOM 691 N N . GLU A 1 90 ? 2.833 7.861 -12.499 1.00 85.00 90 GLU A N 1
ATOM 692 C CA . GLU A 1 90 ? 3.520 8.387 -13.689 1.00 85.00 90 GLU A CA 1
ATOM 693 C C . GLU A 1 90 ? 4.985 7.932 -13.727 1.00 85.00 90 GLU A C 1
ATOM 695 O O . GLU A 1 90 ? 5.436 7.411 -14.744 1.00 85.00 90 GLU A O 1
ATOM 700 N N . ARG A 1 91 ? 5.702 7.995 -12.594 1.00 80.31 91 ARG A N 1
ATOM 701 C CA . ARG A 1 91 ? 7.089 7.500 -12.506 1.00 80.31 91 ARG A CA 1
ATOM 702 C C . ARG A 1 91 ? 7.196 6.008 -12.814 1.00 80.31 91 ARG A C 1
ATOM 704 O O . ARG A 1 91 ? 8.127 5.565 -13.479 1.00 80.31 91 ARG A O 1
ATOM 711 N N . MET A 1 92 ? 6.244 5.204 -12.341 1.00 81.25 92 MET A N 1
ATOM 712 C CA . MET A 1 92 ? 6.210 3.770 -12.642 1.00 81.25 92 MET A CA 1
ATOM 713 C C . MET A 1 92 ? 5.831 3.481 -14.099 1.00 81.25 92 MET A C 1
ATOM 715 O O . MET A 1 92 ? 6.251 2.468 -14.656 1.00 81.25 92 MET A O 1
ATOM 719 N N . GLU A 1 93 ? 5.012 4.320 -14.729 1.00 84.56 93 GLU A N 1
ATOM 720 C CA . GLU A 1 93 ? 4.712 4.228 -16.163 1.00 84.56 93 GLU A CA 1
ATOM 721 C C . GLU A 1 93 ? 5.950 4.536 -17.006 1.00 84.56 93 GLU A C 1
ATOM 723 O O . GLU A 1 93 ? 6.283 3.740 -17.886 1.00 84.56 93 GLU A O 1
ATOM 728 N N . GLU A 1 94 ? 6.685 5.595 -16.671 1.00 82.81 94 GLU A N 1
ATOM 729 C CA . GLU A 1 94 ? 7.963 5.920 -17.305 1.00 82.81 94 GLU A CA 1
ATOM 730 C C . GLU A 1 94 ? 8.990 4.798 -17.111 1.00 82.81 94 GLU A C 1
ATOM 732 O O . GLU A 1 94 ? 9.558 4.301 -18.084 1.00 82.81 94 GLU A O 1
ATOM 737 N N . HIS A 1 95 ? 9.157 4.295 -15.885 1.00 79.81 95 HIS A N 1
ATOM 738 C CA . HIS A 1 95 ? 10.065 3.183 -15.592 1.00 79.81 95 HIS A CA 1
ATOM 739 C C . HIS A 1 95 ? 9.732 1.910 -16.394 1.00 79.81 95 HIS A C 1
ATOM 741 O O . HIS A 1 95 ? 10.621 1.190 -16.855 1.00 79.81 95 HIS A O 1
ATOM 747 N N . ARG A 1 96 ? 8.441 1.632 -16.606 1.00 84.75 96 ARG A N 1
ATOM 748 C CA . ARG A 1 96 ? 7.965 0.490 -17.404 1.00 84.75 96 ARG A CA 1
ATOM 749 C C . ARG A 1 96 ? 8.031 0.708 -18.912 1.00 84.75 96 ARG A C 1
ATOM 751 O O . ARG A 1 96 ? 7.753 -0.241 -19.648 1.00 84.75 96 ARG A O 1
ATOM 758 N N . SER A 1 97 ? 8.401 1.896 -19.389 1.00 85.69 97 SER A N 1
ATOM 759 C CA . SER A 1 97 ? 8.684 2.097 -20.815 1.00 85.69 97 SER A CA 1
ATOM 760 C C . SER A 1 97 ? 9.855 1.223 -21.281 1.00 85.69 97 SER A C 1
ATOM 762 O O . SER A 1 97 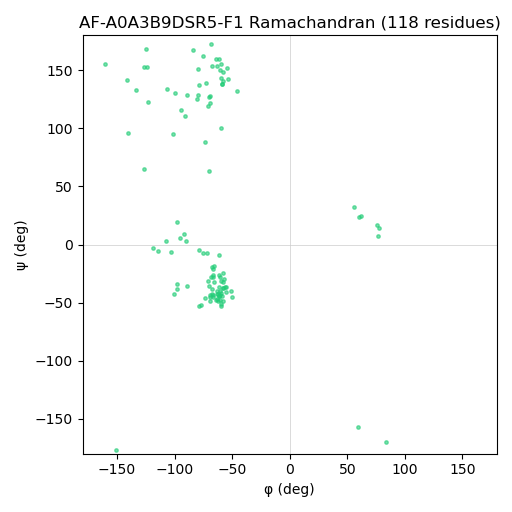? 9.885 0.804 -22.438 1.00 85.69 97 SER A O 1
ATOM 764 N N . ASN A 1 98 ? 10.766 0.857 -20.367 1.00 84.06 98 ASN A N 1
ATOM 765 C CA . ASN A 1 98 ? 11.806 -0.128 -20.625 1.00 84.06 98 ASN A CA 1
ATOM 766 C C . ASN A 1 98 ? 11.199 -1.548 -20.720 1.00 84.06 98 ASN A C 1
ATOM 768 O O . ASN A 1 98 ? 10.647 -2.054 -19.731 1.00 84.06 98 ASN A O 1
ATOM 772 N N . PRO A 1 99 ? 11.338 -2.244 -21.868 1.00 86.19 99 PRO A N 1
ATOM 773 C CA . PRO A 1 99 ? 10.809 -3.595 -22.044 1.00 86.19 99 PRO A CA 1
ATOM 774 C C . PRO A 1 99 ? 11.327 -4.613 -21.019 1.00 86.19 99 PRO A C 1
ATOM 776 O O . PRO A 1 99 ? 10.598 -5.549 -20.676 1.00 86.19 99 PRO A O 1
ATOM 779 N N . SER A 1 100 ? 12.554 -4.442 -20.504 1.00 85.06 100 SER A N 1
ATOM 780 C CA . SER A 1 100 ? 13.107 -5.355 -19.497 1.00 85.06 100 SER A CA 1
ATOM 781 C C . SER A 1 100 ? 12.338 -5.252 -18.175 1.00 85.06 100 SER A C 1
ATOM 783 O O . SER A 1 100 ? 11.934 -6.279 -17.626 1.00 85.06 100 SER A O 1
ATOM 785 N N . CYS A 1 101 ? 12.025 -4.033 -17.725 1.00 84.88 101 CYS A N 1
ATOM 786 C CA . CYS A 1 101 ? 11.270 -3.773 -16.499 1.00 84.88 101 CYS A CA 1
ATOM 787 C C . CYS A 1 101 ? 9.802 -4.202 -16.643 1.00 84.88 101 CYS A C 1
ATOM 789 O O . CYS A 1 101 ? 9.246 -4.876 -15.770 1.00 84.88 101 CYS A O 1
ATOM 791 N N . SER A 1 102 ? 9.179 -3.882 -17.783 1.00 88.19 102 SER A N 1
ATOM 792 C CA . SER A 1 102 ? 7.762 -4.179 -18.050 1.00 88.19 102 SER A CA 1
ATOM 793 C C . SER A 1 102 ? 7.420 -5.673 -17.963 1.00 88.19 102 SER A C 1
ATOM 795 O O . SER A 1 102 ? 6.330 -6.043 -17.517 1.00 88.19 102 SER A O 1
ATOM 797 N N . SER A 1 103 ? 8.371 -6.544 -18.320 1.00 87.44 103 SER A N 1
ATOM 798 C CA . SER A 1 103 ? 8.200 -8.004 -18.336 1.00 87.44 103 SER A CA 1
ATOM 799 C C . SER A 1 103 ? 7.638 -8.578 -17.024 1.00 87.44 103 SER A C 1
ATOM 801 O O . SER A 1 103 ? 6.750 -9.441 -17.055 1.00 87.44 103 SER A O 1
ATOM 803 N N . CYS A 1 104 ? 8.106 -8.050 -15.889 1.00 87.12 104 CYS A N 1
ATOM 804 C CA . CYS A 1 104 ? 7.706 -8.447 -14.539 1.00 87.12 104 CYS A CA 1
ATOM 805 C C . CYS A 1 104 ? 6.694 -7.460 -13.942 1.00 87.12 104 CYS A C 1
ATOM 807 O O . CYS A 1 104 ? 5.678 -7.867 -13.371 1.00 87.12 104 CYS A O 1
ATOM 809 N N . HIS A 1 105 ? 6.923 -6.158 -14.128 1.00 90.00 105 HIS A N 1
ATOM 810 C CA . HIS A 1 105 ? 6.107 -5.102 -13.531 1.00 90.00 105 HIS A CA 1
ATOM 811 C C . HIS A 1 105 ? 4.667 -5.045 -14.058 1.00 90.00 105 HIS A C 1
ATOM 813 O O . HIS A 1 105 ? 3.776 -4.573 -13.353 1.00 90.00 105 HIS A O 1
ATOM 819 N N . ARG A 1 106 ? 4.382 -5.610 -15.239 1.00 90.19 106 ARG A N 1
ATOM 820 C CA . ARG A 1 106 ? 3.001 -5.781 -15.728 1.00 90.19 106 ARG A CA 1
ATOM 821 C C . ARG A 1 106 ? 2.103 -6.596 -14.789 1.00 90.19 106 ARG A C 1
ATOM 823 O O . ARG A 1 106 ? 0.890 -6.437 -14.841 1.00 90.19 106 ARG A O 1
ATOM 830 N N . PHE A 1 107 ? 2.683 -7.453 -13.947 1.00 90.44 107 PHE A N 1
ATOM 831 C CA . PHE A 1 107 ? 1.941 -8.254 -12.968 1.00 90.44 107 PHE A CA 1
ATOM 832 C C . PHE A 1 107 ? 1.949 -7.629 -11.572 1.00 90.44 107 PHE A C 1
ATOM 834 O O . PHE A 1 107 ? 0.969 -7.742 -10.842 1.00 90.44 107 PHE A O 1
ATOM 841 N N . ILE A 1 108 ? 3.048 -6.968 -11.207 1.00 92.88 108 ILE A N 1
ATOM 842 C CA . ILE A 1 108 ? 3.261 -6.405 -9.869 1.00 92.88 108 ILE A CA 1
ATOM 843 C C . ILE A 1 108 ? 2.492 -5.089 -9.716 1.00 92.88 108 ILE A C 1
ATOM 845 O O . ILE A 1 108 ? 1.704 -4.912 -8.784 1.00 92.88 108 ILE A O 1
ATOM 849 N N . ASP A 1 109 ? 2.701 -4.170 -10.655 1.00 92.12 109 ASP A N 1
ATOM 850 C CA . ASP A 1 109 ? 2.305 -2.774 -10.505 1.00 92.12 109 ASP A CA 1
ATOM 851 C C . ASP A 1 109 ? 0.795 -2.564 -10.468 1.00 92.12 109 ASP A C 1
ATOM 853 O O . ASP A 1 109 ? 0.357 -1.786 -9.625 1.00 92.12 109 ASP A O 1
ATOM 857 N N . PRO A 1 110 ? -0.037 -3.224 -11.304 1.00 92.62 110 PRO A N 1
ATOM 858 C CA . PRO A 1 110 ? -1.482 -3.018 -11.238 1.00 92.62 110 PRO A CA 1
ATOM 859 C C . PRO A 1 110 ? -2.064 -3.346 -9.859 1.00 92.62 110 PRO A C 1
ATOM 861 O O . PRO A 1 110 ? -2.943 -2.632 -9.383 1.00 92.62 110 PRO A O 1
ATOM 864 N N . ILE A 1 111 ? -1.540 -4.384 -9.199 1.00 93.25 111 ILE A N 1
ATOM 865 C CA . ILE A 1 111 ? -1.976 -4.805 -7.864 1.00 93.25 111 ILE A CA 1
ATOM 866 C C . ILE A 1 111 ? -1.556 -3.768 -6.821 1.00 93.25 111 ILE A C 1
ATOM 868 O O . ILE A 1 111 ? -2.371 -3.331 -6.011 1.00 93.25 111 ILE A O 1
ATOM 872 N N . GLY A 1 112 ? -0.289 -3.356 -6.854 1.00 92.56 112 GLY A N 1
ATOM 873 C CA . GLY A 1 112 ? 0.244 -2.361 -5.930 1.00 92.56 112 GLY A CA 1
ATOM 874 C C . GLY A 1 112 ? -0.421 -0.997 -6.063 1.00 92.56 112 GLY A C 1
ATOM 875 O O . GLY A 1 112 ? -0.841 -0.407 -5.070 1.00 92.56 112 GLY A O 1
ATOM 876 N N . LEU A 1 113 ? -0.557 -0.521 -7.301 1.00 92.19 113 LEU A N 1
ATOM 877 C CA . LEU A 1 113 ? -1.142 0.776 -7.632 1.00 92.19 113 LEU A CA 1
ATOM 878 C C . LEU A 1 113 ? -2.637 0.847 -7.308 1.00 92.19 113 LEU A C 1
ATOM 880 O O . LEU A 1 113 ? -3.143 1.931 -7.029 1.00 92.19 113 LEU A O 1
ATOM 884 N N . ALA A 1 114 ? -3.348 -0.284 -7.328 1.00 91.31 114 ALA A N 1
ATOM 885 C CA . ALA A 1 114 ? -4.740 -0.351 -6.881 1.00 91.31 114 ALA A CA 1
ATOM 886 C C . ALA A 1 114 ? -4.900 -0.088 -5.373 1.00 91.31 114 ALA A C 1
ATOM 888 O O . ALA A 1 114 ? -5.999 0.232 -4.931 1.00 91.31 114 ALA A O 1
ATOM 889 N N . LEU A 1 115 ? -3.818 -0.218 -4.598 1.00 89.81 115 LEU A N 1
ATOM 890 C CA . LEU A 1 115 ? -3.774 0.053 -3.161 1.00 89.81 115 LEU A CA 1
ATOM 891 C C . LEU A 1 115 ? -3.003 1.341 -2.835 1.00 89.81 115 LEU A C 1
ATOM 893 O O . LEU A 1 115 ? -2.814 1.659 -1.666 1.00 89.81 115 LEU A O 1
ATOM 897 N N . ASP A 1 116 ? -2.518 2.089 -3.826 1.00 88.06 116 ASP A N 1
ATOM 898 C CA . ASP A 1 116 ? -1.690 3.284 -3.589 1.00 88.06 116 ASP A CA 1
ATOM 899 C C . ASP A 1 116 ? -2.507 4.493 -3.101 1.00 88.06 116 ASP A C 1
ATOM 901 O O . ASP A 1 116 ? -1.964 5.492 -2.650 1.00 88.06 116 ASP A O 1
ATOM 905 N N . ASN A 1 117 ? -3.837 4.372 -3.095 1.00 87.06 117 ASN A N 1
ATOM 906 C CA . ASN A 1 117 ? -4.740 5.320 -2.446 1.00 87.06 117 ASN A CA 1
ATOM 907 C C . ASN A 1 117 ? -4.702 5.246 -0.904 1.00 87.06 117 ASN A C 1
ATOM 909 O O . ASN A 1 117 ? -5.378 6.042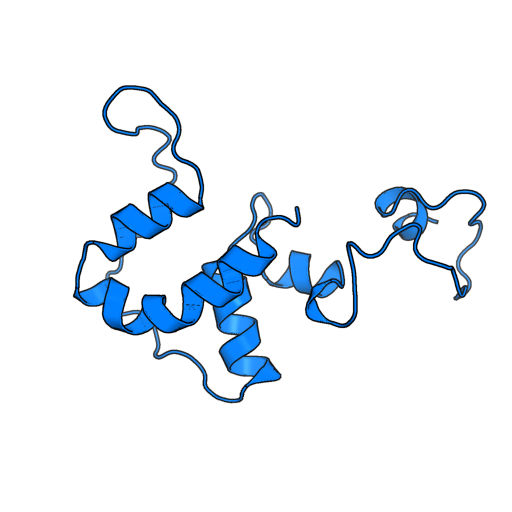 -0.249 1.00 87.06 117 ASN A O 1
ATOM 913 N N . TYR A 1 118 ? -3.994 4.270 -0.324 1.00 86.81 118 TYR A N 1
ATOM 914 C CA . TYR A 1 118 ? -3.739 4.208 1.113 1.00 86.81 118 TYR A CA 1
ATOM 915 C C . TYR A 1 118 ? -2.344 4.732 1.444 1.00 86.81 118 TYR A C 1
ATOM 917 O O . TYR A 1 118 ? -1.348 4.274 0.873 1.00 86.81 118 TYR A O 1
ATOM 925 N N . ASP A 1 119 ? -2.305 5.627 2.426 1.00 73.50 119 ASP A N 1
ATOM 926 C CA . ASP A 1 119 ? -1.082 6.167 3.017 1.00 73.50 119 ASP A CA 1
ATOM 927 C C . ASP A 1 119 ? -0.306 5.105 3.828 1.00 73.50 119 ASP A C 1
ATOM 929 O O . ASP A 1 119 ? -0.776 3.970 4.006 1.00 73.50 119 ASP A O 1
ATOM 933 N N . VAL A 1 120 ? 0.894 5.477 4.275 1.00 63.22 120 VAL A N 1
ATOM 934 C CA . VAL A 1 120 ? 1.697 4.769 5.288 1.00 63.22 120 VAL A CA 1
ATOM 935 C C . VAL A 1 120 ? 1.071 4.810 6.682 1.00 63.22 120 VAL A C 1
ATOM 937 O O . VAL A 1 120 ? 0.390 5.796 7.039 1.00 63.22 120 VAL A O 1
#

Solvent-accessible surface area (backbone atoms only — not comparable to full-atom values): 7578 Å² total; per-residue (Å²): 67,72,68,35,59,75,69,70,47,80,94,62,76,64,84,74,92,75,93,77,82,73,96,61,83,86,54,58,72,70,84,45,30,66,70,52,45,40,71,27,29,55,99,89,43,70,32,35,59,48,37,12,40,46,46,28,38,75,74,64,72,54,59,74,77,81,78,69,85,90,67,75,72,86,69,87,65,77,71,37,87,90,83,48,78,70,52,73,68,55,50,53,52,60,57,38,67,41,69,78,50,29,74,58,44,71,69,24,36,65,57,7,55,74,52,59,89,49,75,106

Radius of gyration: 17.46 Å; Cα contacts (8 Å, |Δi|>4): 101; chains: 1; bounding box: 40×40×50 Å

pLDDT: mean 84.62, std 12.09, range [45.44, 96.62]